Protein AF-A0A1Y6G9C9-F1 (afdb_monomer_lite)

Foldseek 3Di:
DAPDDAQAKKAFQDDDQPDPDDHRAIWGFHAADPVNQKTKTAHPVRPDIDIDGPVRIDHDDD

Secondary structure (DSSP, 8-state):
--S--TT-EEEE----S--SPPTT-EEEEEEE-SSSSEEEEEETTSS-EEEEEGGGEEE---

pLDDT: mean 88.56, std 9.58, range [49.38, 96.19]

Structure (mmCIF, N/CA/C/O backbone):
data_AF-A0A1Y6G9C9-F1
#
_entry.id   AF-A0A1Y6G9C9-F1
#
loop_
_atom_site.group_PDB
_atom_site.id
_atom_site.type_symbol
_atom_site.label_atom_id
_atom_site.label_alt_id
_atom_site.label_comp_id
_atom_site.label_asym_id
_atom_site.label_entity_id
_atom_site.label_seq_id
_atom_site.pdbx_PDB_ins_code
_atom_site.Cartn_x
_atom_site.Cartn_y
_atom_site.Cartn_z
_atom_site.occupancy
_atom_site.B_iso_or_equiv
_atom_site.auth_seq_id
_atom_site.auth_comp_id
_atom_site.auth_asym_id
_atom_site.auth_atom_id
_atom_site.pdbx_PDB_model_num
ATOM 1 N N . MET A 1 1 ? -0.981 16.083 -4.993 1.00 55.59 1 MET A N 1
ATOM 2 C CA . MET A 1 1 ? -1.648 15.781 -3.704 1.00 55.59 1 MET A CA 1
ATOM 3 C C . MET A 1 1 ? -2.202 14.381 -3.815 1.00 55.59 1 MET A C 1
ATOM 5 O O . MET A 1 1 ? -3.090 14.159 -4.631 1.00 55.59 1 MET A O 1
ATOM 9 N N . SER A 1 2 ? -1.635 13.453 -3.057 1.00 60.62 2 SER A N 1
ATOM 10 C CA . SER A 1 2 ? -1.989 12.036 -3.090 1.00 60.62 2 SER A CA 1
ATOM 11 C C . SER A 1 2 ? -3.451 11.849 -2.685 1.00 60.62 2 SER A C 1
ATOM 13 O O . SER A 1 2 ? -3.915 12.454 -1.718 1.00 60.62 2 SER A O 1
ATOM 15 N N . LYS A 1 3 ? -4.195 11.023 -3.427 1.00 77.62 3 LYS A N 1
ATOM 16 C CA . LYS A 1 3 ? -5.601 10.723 -3.104 1.00 77.62 3 LYS A CA 1
ATOM 17 C C . LYS A 1 3 ? -5.744 9.892 -1.829 1.00 77.62 3 LYS A C 1
ATOM 19 O O . LYS A 1 3 ? -6.825 9.861 -1.254 1.00 77.62 3 LYS A O 1
ATOM 24 N N . TYR A 1 4 ? -4.684 9.228 -1.392 1.00 86.19 4 TYR A N 1
ATOM 25 C CA . TYR A 1 4 ? -4.693 8.304 -0.266 1.00 86.19 4 TYR A CA 1
ATOM 26 C C . TYR A 1 4 ? -3.984 8.893 0.958 1.00 86.19 4 TYR A C 1
ATOM 28 O O . TYR A 1 4 ? -3.208 9.843 0.841 1.00 86.19 4 TYR A O 1
ATOM 36 N N . LYS A 1 5 ? -4.249 8.325 2.139 1.00 88.25 5 LYS A N 1
ATOM 37 C CA . LYS A 1 5 ? -3.620 8.705 3.415 1.00 88.25 5 LYS A CA 1
ATOM 38 C C . LYS A 1 5 ? -2.930 7.504 4.061 1.00 88.25 5 LYS A C 1
ATOM 40 O O . LYS A 1 5 ? -3.356 6.366 3.882 1.00 88.25 5 LYS A O 1
ATOM 45 N N . ILE A 1 6 ? -1.898 7.772 4.859 1.00 91.56 6 ILE A N 1
ATOM 46 C CA . ILE A 1 6 ? -1.247 6.749 5.685 1.00 91.56 6 ILE A CA 1
ATOM 47 C C . ILE A 1 6 ? -2.281 6.158 6.655 1.00 91.56 6 ILE A C 1
ATOM 49 O O . ILE A 1 6 ? -3.080 6.884 7.250 1.00 91.56 6 ILE A O 1
ATOM 53 N N . GLY A 1 7 ? -2.279 4.834 6.780 1.00 91.62 7 GLY A N 1
ATOM 54 C CA . GLY A 1 7 ? -3.243 4.045 7.541 1.00 91.62 7 GLY A CA 1
ATOM 55 C C . GLY A 1 7 ? -4.541 3.721 6.795 1.00 91.62 7 GLY A C 1
ATOM 56 O O . GLY A 1 7 ? -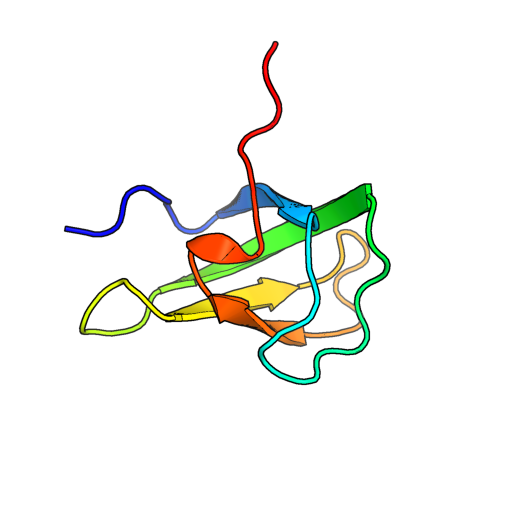5.378 3.011 7.348 1.00 91.62 7 GLY A O 1
ATOM 57 N N . GLU A 1 8 ? -4.743 4.213 5.567 1.00 92.44 8 GLU A N 1
ATOM 58 C CA . GLU A 1 8 ? -5.914 3.854 4.756 1.00 92.44 8 GLU A CA 1
ATOM 59 C C . GLU A 1 8 ? -5.803 2.420 4.236 1.00 92.44 8 GLU A C 1
ATOM 61 O O . GLU A 1 8 ? -4.737 1.992 3.793 1.00 92.44 8 GLU A O 1
ATOM 66 N N . ILE A 1 9 ? -6.915 1.683 4.291 1.00 94.38 9 ILE A N 1
ATOM 67 C CA . ILE A 1 9 ? -7.010 0.332 3.737 1.00 94.38 9 ILE A CA 1
ATOM 68 C C . ILE A 1 9 ? -7.558 0.434 2.316 1.00 94.38 9 ILE A C 1
ATOM 70 O O . ILE A 1 9 ? -8.625 1.010 2.087 1.00 94.38 9 ILE A O 1
ATOM 74 N N . VAL A 1 10 ? -6.833 -0.156 1.374 1.00 93.88 10 VAL A N 1
ATOM 75 C CA . VAL A 1 10 ? -7.157 -0.181 -0.053 1.00 93.88 10 VAL A CA 1
ATOM 76 C C . VAL A 1 10 ? -7.200 -1.620 -0.559 1.00 93.88 10 VAL A C 1
ATOM 78 O O . VAL A 1 10 ? -6.703 -2.534 0.099 1.00 93.88 10 VAL A O 1
ATOM 81 N N . ILE A 1 11 ? -7.826 -1.826 -1.715 1.00 95.50 11 ILE A N 1
ATOM 82 C CA . ILE A 1 11 ? -7.902 -3.125 -2.388 1.00 95.50 11 ILE A CA 1
ATOM 83 C C . ILE A 1 11 ? -7.004 -3.091 -3.618 1.00 95.50 11 ILE A C 1
ATOM 85 O O . ILE A 1 11 ? -7.140 -2.183 -4.441 1.00 95.50 11 ILE A O 1
ATOM 89 N N . ILE A 1 12 ? -6.141 -4.094 -3.761 1.00 95.00 12 ILE A N 1
ATOM 90 C CA . ILE A 1 12 ? -5.334 -4.313 -4.963 1.00 95.00 12 ILE A CA 1
ATOM 91 C C . ILE A 1 12 ? -6.248 -4.693 -6.131 1.00 95.00 12 ILE A C 1
ATOM 93 O O . ILE A 1 12 ? -7.058 -5.608 -6.040 1.00 95.00 12 ILE A O 1
ATOM 97 N N . MET A 1 13 ? -6.116 -4.004 -7.253 1.00 96.19 13 MET A N 1
ATOM 98 C CA . MET A 1 13 ? -6.862 -4.243 -8.489 1.00 96.19 13 MET A CA 1
ATOM 99 C C . MET A 1 13 ? -5.970 -4.705 -9.641 1.00 96.19 13 MET A C 1
ATOM 101 O O . MET A 1 13 ? -6.468 -5.314 -10.588 1.00 96.19 13 MET A O 1
ATOM 105 N N . LYS A 1 14 ? -4.673 -4.387 -9.599 1.00 94.94 14 LYS A N 1
ATOM 106 C CA . LYS A 1 14 ? -3.690 -4.709 -10.642 1.00 94.94 14 LYS A CA 1
ATOM 107 C C . LYS A 1 14 ? -2.322 -4.936 -10.002 1.00 94.94 14 LYS A C 1
ATOM 109 O O . LYS A 1 14 ? -2.120 -4.521 -8.872 1.00 94.94 14 LYS A O 1
ATOM 114 N N . ASN A 1 15 ? -1.413 -5.553 -10.753 1.00 93.31 15 ASN A N 1
ATOM 115 C CA . ASN A 1 15 ? -0.003 -5.691 -10.398 1.00 93.31 15 ASN A CA 1
ATOM 116 C C . ASN A 1 15 ? 0.851 -5.167 -11.566 1.00 93.31 15 ASN A C 1
ATOM 118 O O . ASN A 1 15 ? 0.886 -5.759 -12.644 1.00 93.31 15 ASN A O 1
ATOM 122 N N . LYS A 1 16 ? 1.441 -3.996 -11.367 1.00 92.00 16 LYS A N 1
ATOM 123 C CA . LYS A 1 16 ? 2.233 -3.188 -12.300 1.00 92.00 16 LYS A CA 1
ATOM 124 C C . LYS A 1 16 ? 3.597 -2.841 -11.700 1.00 92.00 16 LYS A C 1
ATOM 126 O O . LYS A 1 16 ? 4.534 -2.635 -12.465 1.00 92.00 16 LYS A O 1
ATOM 131 N N . THR A 1 17 ? 3.712 -2.749 -10.375 1.00 88.69 17 THR A N 1
ATOM 132 C CA . THR A 1 17 ? 4.983 -2.510 -9.671 1.00 88.69 17 THR A CA 1
ATOM 133 C C . THR A 1 17 ? 5.687 -3.796 -9.227 1.00 88.69 17 THR A C 1
ATOM 135 O O . THR A 1 17 ? 6.619 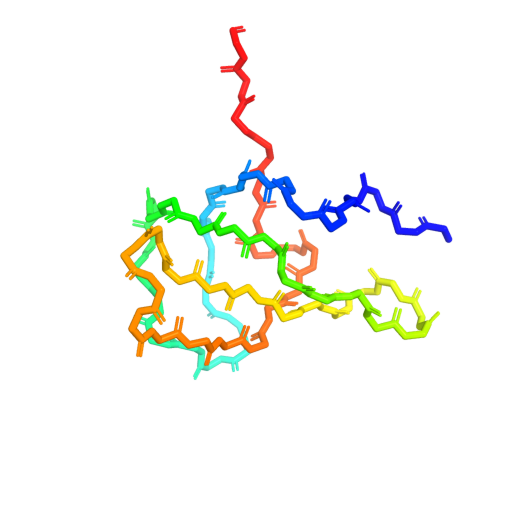-3.715 -8.431 1.00 88.69 17 THR A O 1
ATOM 138 N N . ASP A 1 18 ? 5.276 -4.961 -9.745 1.00 90.38 18 ASP A N 1
ATOM 139 C CA . ASP A 1 18 ? 5.864 -6.277 -9.445 1.00 90.38 18 ASP A CA 1
ATOM 140 C C . ASP A 1 18 ? 5.855 -6.611 -7.936 1.00 90.38 18 ASP A C 1
ATOM 142 O O . ASP A 1 18 ? 6.804 -7.171 -7.390 1.00 90.38 18 ASP A O 1
ATOM 146 N N . HIS A 1 19 ? 4.766 -6.258 -7.246 1.00 93.00 19 HIS A N 1
ATOM 147 C CA . HIS A 1 19 ? 4.551 -6.592 -5.835 1.00 93.00 19 HIS A CA 1
ATOM 148 C C . HIS A 1 19 ? 3.994 -8.015 -5.655 1.00 93.00 19 HIS A C 1
ATOM 150 O O . HIS A 1 19 ? 3.373 -8.566 -6.564 1.00 93.00 19 HIS A O 1
ATOM 156 N N . GLU A 1 20 ? 4.105 -8.595 -4.455 1.00 92.94 20 GLU A N 1
ATOM 157 C CA . GLU A 1 20 ? 3.563 -9.941 -4.169 1.00 92.94 20 GLU A CA 1
ATOM 158 C C . GLU A 1 20 ? 2.101 -9.952 -3.684 1.00 92.94 20 GLU A C 1
ATOM 160 O O . GLU A 1 20 ? 1.546 -11.017 -3.421 1.00 92.94 20 GLU A O 1
ATOM 165 N N . PHE A 1 21 ? 1.441 -8.794 -3.579 1.00 93.25 21 PHE A N 1
ATOM 166 C CA . PHE A 1 21 ? 0.021 -8.760 -3.212 1.00 93.25 21 PHE A CA 1
ATOM 167 C C . PHE A 1 21 ? -0.890 -9.388 -4.270 1.00 93.25 21 PHE A C 1
ATOM 169 O O . PHE A 1 21 ? -0.723 -9.170 -5.476 1.00 93.25 21 PHE A O 1
ATOM 176 N N . GLU A 1 22 ? -1.912 -10.105 -3.806 1.00 93.81 22 GLU A N 1
ATOM 177 C CA . GLU A 1 22 ? -2.918 -10.710 -4.678 1.00 93.81 22 GLU A CA 1
ATOM 178 C C . GLU A 1 22 ? -3.942 -9.668 -5.159 1.00 93.81 22 GLU A C 1
ATOM 180 O O . GLU A 1 22 ? -4.344 -8.765 -4.426 1.00 93.81 22 GLU A O 1
ATOM 185 N N . ILE A 1 23 ? -4.433 -9.801 -6.395 1.00 94.81 23 ILE A N 1
ATOM 186 C CA . ILE A 1 23 ? -5.531 -8.953 -6.881 1.00 94.81 23 ILE A CA 1
ATOM 187 C C . ILE A 1 23 ? -6.801 -9.278 -6.080 1.00 94.81 23 ILE A C 1
ATOM 189 O O . ILE A 1 23 ? -7.247 -10.421 -6.033 1.00 94.81 23 ILE A O 1
ATOM 193 N N . GLY A 1 24 ? -7.402 -8.255 -5.476 1.00 93.56 24 GLY A N 1
ATOM 194 C CA . GLY A 1 24 ? -8.508 -8.353 -4.526 1.00 93.56 24 GLY A CA 1
ATOM 195 C C . GLY A 1 24 ? -8.062 -8.345 -3.060 1.00 93.56 24 GLY A C 1
ATOM 196 O O . GLY A 1 24 ? -8.913 -8.235 -2.173 1.00 93.56 24 GLY A O 1
ATOM 197 N N . GLU A 1 25 ? -6.756 -8.420 -2.789 1.00 94.38 25 GLU A N 1
ATOM 198 C CA . GLU A 1 25 ? -6.213 -8.360 -1.435 1.00 94.38 25 GLU A CA 1
ATOM 199 C C . GLU A 1 25 ? -6.387 -6.964 -0.830 1.00 94.38 25 GLU A C 1
ATOM 201 O O . GLU A 1 25 ? -6.293 -5.940 -1.514 1.00 94.38 25 GLU A O 1
ATOM 206 N N . LYS A 1 26 ? -6.655 -6.928 0.479 1.00 95.19 26 LYS A N 1
ATOM 207 C CA . LYS A 1 26 ? -6.712 -5.690 1.255 1.00 95.19 26 LYS A CA 1
ATOM 208 C C . LYS A 1 26 ? -5.353 -5.426 1.875 1.00 95.19 26 LYS A C 1
ATOM 210 O O . LYS A 1 26 ? -4.851 -6.251 2.635 1.00 95.19 26 LYS A O 1
ATOM 215 N N . VAL A 1 27 ? -4.820 -4.242 1.620 1.00 94.81 27 VAL A N 1
ATOM 216 C CA . VAL A 1 27 ? -3.541 -3.781 2.163 1.00 94.81 27 VAL A CA 1
ATOM 217 C C . VAL A 1 27 ? -3.715 -2.413 2.809 1.00 94.81 27 VAL A C 1
ATOM 219 O O . VAL A 1 27 ? -4.645 -1.671 2.485 1.00 94.81 27 VAL A O 1
ATOM 222 N N . LYS A 1 28 ? -2.840 -2.075 3.750 1.00 95.25 28 LYS A N 1
ATOM 223 C CA . LYS A 1 28 ? -2.848 -0.801 4.470 1.00 95.25 28 LYS 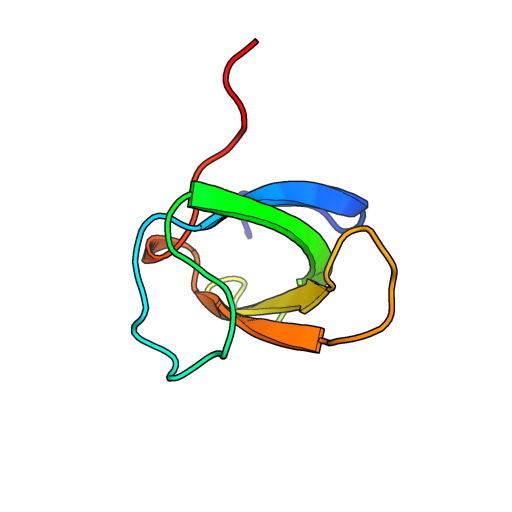A CA 1
ATOM 224 C C . LYS A 1 28 ? -1.693 0.058 3.979 1.00 95.25 28 LYS A C 1
ATOM 226 O O . LYS A 1 28 ? -0.561 -0.402 3.941 1.00 95.25 28 LYS A O 1
ATOM 231 N N . ILE A 1 29 ? -1.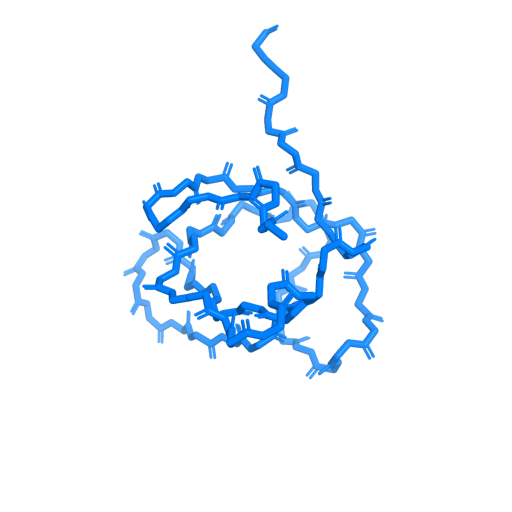953 1.315 3.644 1.00 93.62 29 ILE A N 1
ATOM 232 C CA . ILE A 1 29 ? -0.901 2.245 3.224 1.00 93.62 29 ILE A CA 1
ATOM 233 C C . ILE A 1 29 ? -0.049 2.611 4.439 1.00 93.62 29 ILE A C 1
ATOM 235 O O . ILE A 1 29 ? -0.557 3.166 5.411 1.00 93.62 29 ILE A O 1
ATOM 239 N N . SER A 1 30 ? 1.243 2.312 4.377 1.00 93.50 30 SER A N 1
ATOM 240 C CA . SER A 1 30 ? 2.207 2.578 5.447 1.00 93.50 30 SER A CA 1
ATOM 241 C C . SER A 1 30 ? 2.971 3.883 5.211 1.00 93.50 30 SER A C 1
ATOM 243 O O . SER A 1 30 ? 3.265 4.619 6.152 1.00 93.50 30 SER A O 1
ATOM 245 N N . SER A 1 31 ? 3.222 4.237 3.946 1.00 92.06 31 SER A N 1
ATOM 246 C CA . SER A 1 31 ? 3.943 5.462 3.589 1.00 92.06 31 SER A CA 1
ATOM 247 C C . SER A 1 31 ? 3.523 5.996 2.222 1.00 92.06 31 SER A C 1
ATOM 249 O O . SER A 1 31 ? 3.094 5.231 1.363 1.00 92.06 31 SER A O 1
ATOM 251 N N . ILE A 1 32 ? 3.643 7.307 2.008 1.00 89.31 32 ILE A N 1
ATOM 252 C CA . ILE A 1 32 ? 3.279 7.978 0.751 1.00 89.31 32 ILE A CA 1
ATOM 253 C C . ILE A 1 32 ? 4.536 8.612 0.162 1.00 89.31 32 ILE A C 1
ATOM 255 O O . ILE A 1 32 ? 5.220 9.364 0.854 1.00 89.31 32 ILE A O 1
ATOM 259 N N . GLY A 1 33 ? 4.836 8.307 -1.102 1.00 83.69 33 GLY A N 1
ATOM 260 C CA . GLY A 1 33 ? 5.960 8.899 -1.822 1.00 83.69 33 GLY A CA 1
ATOM 261 C C . GLY A 1 33 ? 5.779 10.399 -2.063 1.00 83.69 33 GLY A C 1
ATOM 262 O O . GLY A 1 33 ? 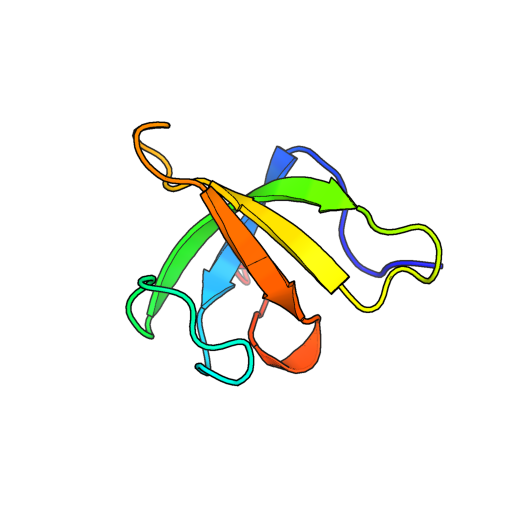4.663 10.914 -2.044 1.00 83.69 33 GLY A O 1
ATOM 263 N N . GLU A 1 34 ? 6.888 11.095 -2.310 1.00 79.00 34 GLU A N 1
ATOM 264 C CA . GLU A 1 34 ? 6.939 12.562 -2.413 1.00 79.00 34 GLU A CA 1
ATOM 265 C C . GLU A 1 34 ? 6.033 13.122 -3.531 1.00 79.00 34 GLU A C 1
ATOM 267 O O . GLU A 1 34 ? 5.313 14.096 -3.311 1.00 79.00 34 GLU A O 1
ATOM 272 N N . ASP A 1 35 ? 5.981 12.446 -4.685 1.00 78.88 35 ASP A N 1
ATOM 273 C CA . ASP A 1 35 ? 5.086 12.779 -5.808 1.00 78.88 35 ASP A CA 1
ATOM 274 C C . ASP A 1 35 ? 3.626 12.334 -5.584 1.00 78.88 35 ASP A C 1
ATOM 276 O O . ASP A 1 35 ? 2.686 12.913 -6.131 1.00 78.88 35 ASP A O 1
ATOM 280 N N . GLY A 1 36 ? 3.405 11.352 -4.705 1.00 74.56 36 GLY A N 1
ATOM 281 C CA . GLY A 1 36 ? 2.081 10.827 -4.371 1.00 74.56 36 GLY A CA 1
ATOM 282 C C . GLY A 1 36 ? 1.525 9.753 -5.309 1.00 74.56 36 GLY A C 1
ATOM 283 O O . GLY A 1 36 ? 0.485 9.180 -4.981 1.00 74.56 36 GLY A O 1
ATOM 284 N N . ASP A 1 37 ? 2.208 9.452 -6.416 1.00 81.94 37 ASP A N 1
ATOM 285 C CA . ASP A 1 37 ? 1.840 8.390 -7.367 1.00 81.94 37 ASP A CA 1
ATOM 286 C C . ASP A 1 37 ? 2.193 6.982 -6.871 1.00 81.94 37 ASP A C 1
ATOM 288 O O . ASP A 1 37 ? 1.496 6.018 -7.190 1.00 81.94 37 ASP A O 1
ATOM 292 N N . ILE A 1 38 ? 3.278 6.871 -6.097 1.00 88.69 38 ILE A N 1
ATOM 293 C CA . ILE A 1 38 ? 3.782 5.624 -5.515 1.00 88.69 38 ILE A CA 1
ATOM 294 C C . ILE A 1 38 ? 3.682 5.709 -3.997 1.00 88.69 38 ILE A C 1
ATOM 296 O O . ILE A 1 38 ? 4.025 6.724 -3.386 1.00 88.69 38 ILE A O 1
ATOM 300 N N . PHE A 1 39 ? 3.231 4.630 -3.377 1.00 90.81 39 PHE A N 1
ATOM 301 C CA . PHE A 1 39 ? 3.133 4.499 -1.933 1.00 90.81 39 PHE A CA 1
ATOM 302 C C . PHE A 1 39 ? 3.515 3.090 -1.495 1.00 90.81 39 PHE A C 1
ATOM 304 O O . PHE A 1 39 ? 3.430 2.132 -2.258 1.00 90.81 39 PHE A O 1
ATOM 311 N N . THR A 1 40 ? 3.960 2.970 -0.251 1.00 93.31 40 THR A N 1
ATOM 312 C CA . THR A 1 40 ? 4.253 1.679 0.368 1.00 93.31 40 THR A CA 1
ATOM 313 C C . THR A 1 40 ? 2.998 1.205 1.073 1.00 93.31 40 THR A C 1
ATOM 315 O O . THR A 1 40 ? 2.425 1.942 1.883 1.00 93.31 40 THR A O 1
ATOM 318 N N . ALA A 1 41 ? 2.575 -0.017 0.785 1.00 94.44 41 ALA A N 1
ATOM 319 C CA . ALA A 1 41 ? 1.511 -0.685 1.511 1.00 94.44 41 ALA A CA 1
ATOM 320 C C . ALA A 1 41 ? 2.043 -1.930 2.210 1.00 94.44 41 ALA A C 1
ATOM 322 O O . ALA A 1 41 ? 3.029 -2.517 1.780 1.00 94.44 41 ALA A O 1
ATOM 323 N N . GLU A 1 42 ? 1.380 -2.317 3.289 1.00 95.56 42 GLU A N 1
ATOM 324 C CA . GLU A 1 42 ? 1.652 -3.526 4.054 1.00 95.56 42 GLU A CA 1
ATOM 325 C C . GLU A 1 42 ? 0.403 -4.412 4.104 1.00 95.56 42 GLU A C 1
ATOM 327 O O . GLU A 1 42 ? -0.733 -3.913 4.110 1.00 95.56 42 GLU A O 1
ATOM 332 N N . LYS A 1 43 ? 0.593 -5.734 4.169 1.00 94.25 43 LYS A N 1
ATOM 333 C CA . LYS A 1 43 ? -0.511 -6.660 4.463 1.00 94.25 43 LYS A CA 1
ATOM 334 C C . LYS A 1 43 ? -1.125 -6.322 5.820 1.00 94.25 43 LYS A C 1
ATOM 336 O O . LYS A 1 43 ? -0.454 -5.816 6.715 1.00 94.25 43 LYS A O 1
ATOM 341 N N . LEU A 1 44 ? -2.401 -6.654 6.011 1.00 91.06 44 LEU A N 1
ATOM 342 C CA . LEU A 1 44 ? -3.099 -6.382 7.278 1.00 91.06 44 LEU A CA 1
ATOM 343 C C . LEU A 1 44 ? -2.502 -7.125 8.485 1.00 91.06 44 LEU A C 1
ATOM 345 O O . LEU A 1 44 ? -2.688 -6.678 9.613 1.00 91.06 44 LEU A O 1
ATOM 349 N N . ASP A 1 45 ? -1.784 -8.223 8.243 1.00 88.69 45 ASP A N 1
ATOM 350 C CA . ASP A 1 45 ? -1.031 -8.966 9.261 1.00 88.69 45 ASP A CA 1
ATOM 351 C C . ASP A 1 45 ? 0.314 -8.293 9.622 1.00 88.69 45 ASP A C 1
ATOM 353 O O . ASP A 1 45 ? 0.930 -8.619 10.629 1.00 88.69 45 ASP A O 1
ATOM 357 N N . GLY A 1 46 ? 0.767 -7.317 8.823 1.00 81.38 46 GLY A N 1
ATOM 358 C CA . GLY A 1 46 ? 2.013 -6.572 9.036 1.00 81.38 46 GLY A CA 1
ATOM 359 C C . GLY A 1 46 ? 3.291 -7.321 8.641 1.00 81.38 46 GLY A C 1
ATOM 360 O O . GLY A 1 46 ? 4.382 -6.804 8.854 1.00 81.38 46 GLY A O 1
ATOM 361 N N . CYS A 1 47 ? 3.184 -8.527 8.074 1.00 81.94 47 CYS A N 1
ATOM 362 C CA . CYS A 1 47 ? 4.342 -9.360 7.735 1.00 81.94 47 CYS A CA 1
ATOM 363 C C . CYS A 1 47 ? 5.075 -8.974 6.442 1.00 81.94 47 CYS A C 1
ATOM 365 O O . CYS A 1 47 ? 6.232 -9.355 6.279 1.00 81.94 47 CYS A O 1
ATOM 367 N N . GLU A 1 48 ? 4.429 -8.259 5.520 1.00 90.38 48 GLU A N 1
ATOM 368 C CA . GLU A 1 48 ? 4.981 -7.971 4.191 1.00 90.38 48 GLU A CA 1
ATOM 369 C C . GLU A 1 48 ? 4.606 -6.562 3.739 1.00 90.38 48 GLU A C 1
ATOM 371 O O . GLU A 1 48 ? 3.450 -6.153 3.889 1.00 90.38 48 GLU A O 1
ATOM 376 N N . GLU A 1 49 ? 5.571 -5.854 3.148 1.00 92.94 49 GLU A N 1
ATOM 377 C CA . GLU A 1 49 ? 5.415 -4.507 2.601 1.00 92.94 49 GLU A CA 1
ATOM 378 C C . GLU A 1 49 ? 5.929 -4.428 1.160 1.00 92.94 49 GLU A C 1
ATOM 380 O O . GLU A 1 49 ? 6.986 -4.965 0.833 1.00 92.94 49 GLU A O 1
ATOM 385 N N . TRP A 1 50 ? 5.180 -3.741 0.297 1.00 94.75 50 TRP A N 1
ATOM 386 C CA . TRP A 1 50 ? 5.547 -3.523 -1.100 1.00 94.75 50 TRP A CA 1
ATOM 387 C C . TRP A 1 50 ? 5.163 -2.124 -1.567 1.00 94.75 50 TRP A C 1
ATOM 389 O O . TRP A 1 50 ? 4.207 -1.510 -1.083 1.00 94.75 50 TRP A O 1
ATOM 399 N N . CYS A 1 51 ? 5.906 -1.629 -2.554 1.00 92.81 51 CYS A N 1
ATOM 400 C CA . CYS A 1 51 ? 5.572 -0.402 -3.261 1.00 92.81 51 CYS A CA 1
ATOM 401 C C . CYS A 1 51 ? 4.4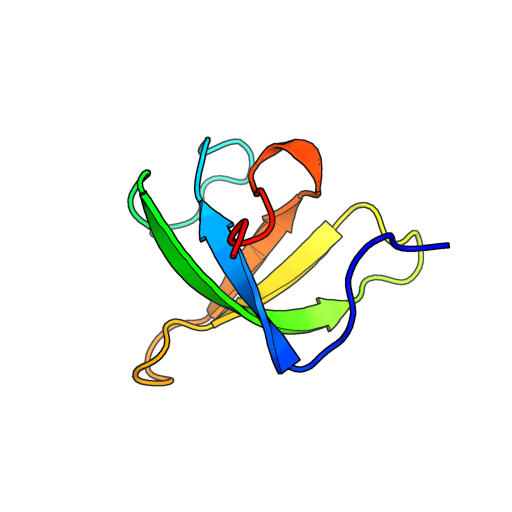70 -0.674 -4.284 1.00 92.81 51 CYS A C 1
ATOM 403 O O . CYS A 1 51 ? 4.583 -1.588 -5.099 1.00 92.81 51 CYS A O 1
ATOM 405 N N . ILE A 1 52 ? 3.440 0.160 -4.269 1.00 93.38 52 ILE A N 1
ATOM 406 C CA . ILE A 1 52 ? 2.286 0.102 -5.161 1.00 93.38 52 ILE A CA 1
ATOM 407 C C . ILE A 1 52 ? 1.983 1.496 -5.706 1.00 93.38 52 ILE A C 1
ATOM 409 O O . ILE A 1 52 ? 2.332 2.509 -5.093 1.00 93.38 52 ILE A O 1
ATOM 413 N N . SER A 1 53 ? 1.344 1.558 -6.868 1.00 92.25 53 SER A N 1
ATOM 414 C CA . SER A 1 53 ? 0.906 2.811 -7.479 1.00 92.25 53 SER A CA 1
ATOM 415 C C . SER A 1 53 ? -0.582 3.084 -7.277 1.00 92.25 53 SER A C 1
ATOM 417 O O . SER A 1 53 ? -1.380 2.179 -7.025 1.00 92.25 53 SER A O 1
ATOM 419 N N . GLU A 1 54 ? -0.988 4.346 -7.449 1.00 90.44 54 GLU A N 1
ATOM 420 C CA . GLU A 1 54 ? -2.402 4.736 -7.332 1.00 90.44 54 GLU A CA 1
ATOM 421 C C . GLU A 1 54 ? -3.328 3.977 -8.293 1.00 90.44 54 GLU A C 1
ATOM 423 O O . GLU A 1 54 ? -4.489 3.749 -7.960 1.00 90.44 54 GLU A O 1
ATOM 428 N N . ASP A 1 55 ? -2.824 3.596 -9.472 1.00 90.69 55 ASP A N 1
ATOM 429 C CA . ASP A 1 55 ? -3.593 2.910 -10.521 1.00 90.69 55 ASP A CA 1
ATOM 430 C C . ASP A 1 55 ? -3.804 1.415 -10.226 1.00 90.69 55 ASP A C 1
ATOM 432 O O . ASP A 1 55 ? -4.643 0.756 -10.849 1.00 90.69 55 ASP A O 1
ATOM 436 N N . GLU A 1 56 ? -3.044 0.874 -9.273 1.00 93.00 56 GLU A N 1
ATOM 437 C CA . GLU A 1 56 ? -3.128 -0.522 -8.852 1.00 93.00 56 GLU A CA 1
ATOM 438 C C . GLU A 1 56 ? -4.134 -0.745 -7.740 1.00 93.00 56 GLU A C 1
ATOM 440 O O . GLU A 1 56 ? -4.436 -1.898 -7.451 1.00 93.00 56 GLU A O 1
ATOM 445 N N . VAL A 1 57 ? -4.687 0.308 -7.135 1.00 93.12 57 VAL A N 1
ATOM 446 C CA . VAL A 1 57 ? -5.584 0.168 -5.989 1.00 93.12 57 VAL A CA 1
ATOM 447 C C . VAL A 1 57 ? -6.862 0.976 -6.101 1.00 93.12 57 VAL A C 1
ATOM 449 O O . VAL A 1 57 ? -6.958 1.973 -6.813 1.00 93.12 57 VAL A O 1
ATOM 452 N N . THR A 1 58 ? -7.864 0.544 -5.343 1.00 93.50 58 THR A N 1
ATOM 453 C CA . THR A 1 58 ? -9.095 1.297 -5.115 1.00 93.50 58 THR A CA 1
ATOM 454 C C . THR A 1 58 ? -9.406 1.381 -3.632 1.00 93.50 58 THR A C 1
ATOM 456 O O . THR A 1 58 ? -9.030 0.516 -2.838 1.00 93.50 58 THR A O 1
ATOM 459 N N . ARG A 1 59 ? -10.163 2.409 -3.253 1.00 89.69 59 ARG A N 1
ATOM 460 C CA . ARG A 1 59 ? -10.780 2.470 -1.930 1.00 89.69 59 ARG A CA 1
ATOM 461 C C . ARG A 1 59 ? -11.833 1.379 -1.781 1.00 89.69 59 ARG A C 1
ATOM 463 O O . ARG A 1 59 ? -12.517 1.023 -2.743 1.00 89.69 59 ARG A O 1
ATOM 470 N N . ILE A 1 60 ? -11.991 0.909 -0.550 1.00 83.50 60 ILE A N 1
ATOM 471 C CA . ILE A 1 60 ? -13.153 0.120 -0.154 1.00 83.50 60 ILE A CA 1
ATOM 472 C C . ILE A 1 60 ? -14.351 1.075 -0.191 1.00 83.50 60 ILE A C 1
ATOM 474 O O . ILE A 1 60 ? -14.407 2.016 0.597 1.00 83.50 60 ILE A O 1
ATOM 478 N N . ALA A 1 61 ? -15.259 0.894 -1.148 1.00 65.06 61 ALA A N 1
ATOM 479 C CA . ALA A 1 61 ? -16.551 1.565 -1.099 1.00 65.06 61 ALA A CA 1
ATOM 480 C C . ALA A 1 61 ? -17.366 0.936 0.043 1.00 65.06 61 ALA A C 1
ATOM 482 O O . ALA A 1 61 ? -17.501 -0.289 0.081 1.00 65.06 61 ALA A O 1
ATOM 483 N N . GLU A 1 62 ? -17.829 1.763 0.982 1.00 49.38 62 GLU A N 1
ATOM 484 C CA . GLU A 1 62 ? -18.826 1.387 1.999 1.00 49.38 62 GLU A CA 1
ATOM 485 C C . GLU A 1 62 ? -20.221 1.227 1.382 1.00 49.38 62 GLU A C 1
ATOM 487 O O . GLU A 1 62 ? -20.569 2.029 0.480 1.00 49.38 62 GLU A O 1
#

Radius of gyration: 10.21 Å; chains: 1; bounding box: 26×26×22 Å

Sequence (62 aa):
MSKYKIGEIVIIMKNKTDHEFEIGEKVKISSIGEDGDIFTAEKLDGCEEWCISEDEVTRIAE